Protein AF-A0A927QT23-F1 (afdb_monomer_lite)

Secondary structure (DSSP, 8-state):
--GGGSPPHHHHTTS-GGGS-HHHHHHHHHHHHHTGGG--HHHHHHHHHHHHHHHHH-

Structure (mmCIF, N/CA/C/O backbone):
data_AF-A0A927QT23-F1
#
_entry.id   AF-A0A927QT23-F1
#
loop_
_atom_site.group_PDB
_atom_site.id
_atom_site.type_symbol
_atom_site.label_atom_id
_atom_site.label_alt_id
_atom_site.label_comp_id
_atom_site.label_asym_id
_atom_site.label_entity_id
_atom_site.label_seq_id
_atom_site.pdbx_PDB_ins_code
_atom_site.Cartn_x
_atom_site.Cartn_y
_atom_site.Cartn_z
_atom_site.occupancy
_atom_site.B_iso_or_equiv
_atom_site.auth_seq_id
_atom_site.auth_comp_id
_atom_site.auth_asym_id
_atom_site.auth_atom_id
_atom_site.pdbx_PDB_model_num
ATOM 1 N N . MET A 1 1 ? 0.096 -18.046 10.959 1.00 48.25 1 MET A N 1
ATOM 2 C CA . MET A 1 1 ? -0.650 -17.525 9.801 1.00 48.25 1 MET A CA 1
ATOM 3 C C . MET A 1 1 ? 0.256 -17.684 8.594 1.00 48.25 1 MET A C 1
ATOM 5 O O . MET A 1 1 ? 1.365 -17.166 8.612 1.00 48.25 1 MET A O 1
ATOM 9 N N . THR A 1 2 ? -0.094 -18.562 7.659 1.00 49.25 2 THR A N 1
ATOM 10 C CA . THR A 1 2 ? 0.696 -18.796 6.441 1.00 49.25 2 THR A CA 1
ATOM 11 C C . THR A 1 2 ? 0.385 -17.693 5.435 1.00 49.25 2 THR A C 1
ATOM 13 O O . THR A 1 2 ? -0.783 -17.375 5.269 1.00 49.25 2 THR A O 1
ATOM 16 N N . ILE A 1 3 ? 1.404 -17.1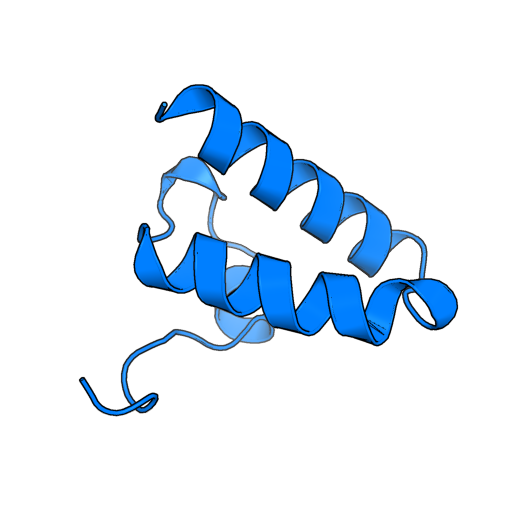76 4.737 1.00 58.44 3 ILE A N 1
ATOM 17 C CA . ILE A 1 3 ? 1.395 -16.081 3.729 1.00 58.44 3 ILE A CA 1
ATOM 18 C C . ILE A 1 3 ? 0.421 -16.326 2.537 1.00 58.44 3 ILE A C 1
ATOM 20 O O . ILE A 1 3 ? 0.418 -15.601 1.552 1.00 58.44 3 ILE A O 1
ATOM 24 N N . GLN A 1 4 ? -0.412 -17.367 2.582 1.00 61.06 4 GLN A N 1
ATOM 25 C CA . GLN A 1 4 ? -1.220 -17.834 1.458 1.00 61.06 4 GLN A CA 1
ATOM 26 C C . GLN A 1 4 ? -2.523 -17.058 1.210 1.00 61.06 4 GLN A C 1
ATOM 28 O O . GLN A 1 4 ? -3.126 -17.310 0.174 1.00 61.06 4 GLN A O 1
ATOM 33 N N . ASP A 1 5 ? -2.932 -16.126 2.081 1.00 81.81 5 ASP A N 1
ATOM 34 C CA . ASP A 1 5 ? -4.220 -15.410 1.941 1.00 81.81 5 ASP A CA 1
ATOM 35 C C . ASP A 1 5 ? -4.087 -13.889 1.713 1.00 81.81 5 ASP A C 1
ATOM 37 O O . ASP A 1 5 ? -5.071 -13.159 1.664 1.00 81.81 5 ASP A O 1
ATOM 41 N N . VAL A 1 6 ? -2.861 -13.379 1.547 1.00 92.75 6 VAL A N 1
ATOM 42 C CA . VAL A 1 6 ? -2.645 -11.969 1.191 1.00 92.75 6 VAL A CA 1
ATOM 43 C C . VAL A 1 6 ? -2.814 -11.807 -0.318 1.00 92.75 6 VAL A C 1
ATOM 45 O O . VAL A 1 6 ? -2.026 -12.366 -1.091 1.00 92.75 6 VAL A O 1
ATOM 48 N N . ARG A 1 7 ? -3.809 -11.015 -0.748 1.00 94.94 7 ARG A N 1
ATOM 49 C CA . ARG A 1 7 ? -4.003 -10.679 -2.170 1.00 94.94 7 ARG A CA 1
ATOM 50 C C . ARG A 1 7 ? -2.731 -10.059 -2.738 1.00 94.94 7 ARG A C 1
ATOM 52 O O . ARG A 1 7 ? -2.088 -9.214 -2.107 1.00 94.94 7 ARG A O 1
ATOM 59 N N . ARG A 1 8 ? -2.347 -10.463 -3.947 1.00 94.00 8 ARG A N 1
ATOM 60 C CA . ARG A 1 8 ? -1.155 -9.932 -4.617 1.00 94.00 8 ARG A CA 1
ATOM 61 C C . ARG A 1 8 ? -1.395 -8.492 -5.042 1.00 94.00 8 ARG A C 1
ATOM 63 O O . ARG A 1 8 ? -2.515 -8.098 -5.350 1.00 94.00 8 ARG A O 1
ATOM 70 N N . ILE A 1 9 ? -0.313 -7.725 -5.169 1.00 91.88 9 ILE A N 1
ATOM 71 C CA . ILE A 1 9 ? -0.398 -6.295 -5.497 1.00 91.88 9 ILE A CA 1
ATOM 72 C C . ILE A 1 9 ? -1.183 -6.020 -6.792 1.00 91.88 9 ILE A C 1
ATOM 74 O O . ILE A 1 9 ? -1.941 -5.062 -6.864 1.00 91.88 9 ILE A O 1
ATOM 78 N N . HIS A 1 10 ? -1.080 -6.898 -7.797 1.00 91.19 10 HIS A N 1
ATOM 79 C CA . HIS A 1 10 ? -1.806 -6.730 -9.058 1.00 91.19 10 HIS A CA 1
ATOM 80 C C . HIS A 1 10 ? -3.320 -6.953 -8.930 1.00 91.19 10 HIS A C 1
ATOM 82 O O . HIS A 1 10 ? -4.073 -6.412 -9.730 1.00 91.19 10 HIS A O 1
ATOM 88 N N . GLU A 1 11 ? -3.767 -7.734 -7.944 1.00 93.88 11 GLU A N 1
ATOM 89 C CA . GLU A 1 11 ? -5.189 -7.956 -7.637 1.00 93.88 11 GLU A CA 1
ATOM 90 C C . GLU A 1 11 ? -5.791 -6.764 -6.885 1.00 93.88 11 GLU A C 1
ATOM 92 O O . GLU A 1 11 ? -7.005 -6.592 -6.849 1.00 93.88 11 GLU A O 1
ATOM 97 N N . LEU A 1 12 ? -4.930 -5.939 -6.289 1.00 93.19 12 LEU A N 1
ATOM 98 C CA . LEU A 1 12 ? -5.300 -4.795 -5.471 1.00 93.19 12 LEU A CA 1
ATOM 99 C C . LEU A 1 12 ? -5.227 -3.457 -6.219 1.00 93.19 12 LEU A C 1
ATOM 101 O O . LEU A 1 12 ? -5.676 -2.448 -5.685 1.00 93.19 12 LEU A O 1
ATOM 105 N N . ASN A 1 13 ? -4.687 -3.429 -7.442 1.00 87.81 13 ASN A N 1
ATOM 106 C CA . ASN A 1 13 ? -4.478 -2.197 -8.215 1.00 87.81 13 ASN A CA 1
ATOM 107 C C . ASN A 1 13 ? -5.761 -1.378 -8.439 1.00 87.81 13 ASN A C 1
ATOM 109 O O . ASN A 1 13 ? -5.690 -0.151 -8.472 1.00 87.81 13 ASN A O 1
ATOM 113 N N . ASP A 1 14 ? -6.906 -2.051 -8.569 1.00 89.75 14 ASP A N 1
ATOM 114 C CA . ASP A 1 14 ? -8.218 -1.423 -8.784 1.00 89.75 14 ASP A CA 1
ATOM 115 C C . ASP A 1 14 ? -9.075 -1.377 -7.504 1.00 89.75 14 ASP A C 1
ATOM 117 O O . ASP A 1 14 ? -10.238 -0.974 -7.532 1.00 89.75 14 ASP A O 1
ATOM 121 N N . VAL A 1 15 ? -8.514 -1.799 -6.367 1.00 94.38 15 VAL A N 1
ATOM 122 C CA . VAL A 1 15 ? -9.187 -1.823 -5.065 1.00 94.38 15 VAL A CA 1
ATOM 123 C C . VAL A 1 15 ? -8.744 -0.606 -4.265 1.00 94.38 15 VAL A C 1
ATOM 125 O O . VAL A 1 15 ? -7.547 -0.357 -4.115 1.00 94.38 15 VAL A O 1
ATOM 128 N N . ASN A 1 16 ? -9.696 0.142 -3.704 1.00 95.12 16 ASN A N 1
ATOM 129 C CA . ASN A 1 16 ? -9.361 1.265 -2.836 1.00 95.12 16 ASN A CA 1
ATOM 130 C C . ASN A 1 16 ? -8.537 0.767 -1.639 1.00 95.12 16 ASN A C 1
ATOM 132 O O . ASN A 1 16 ? -8.899 -0.220 -1.004 1.00 95.12 16 ASN A O 1
ATOM 136 N N . THR A 1 17 ? -7.444 1.456 -1.309 1.00 95.38 17 THR A N 1
ATOM 137 C CA . THR A 1 17 ? -6.568 1.107 -0.181 1.00 95.38 17 THR A CA 1
ATOM 138 C C . THR A 1 17 ? -7.337 1.033 1.148 1.00 95.38 17 THR A C 1
ATOM 140 O O . THR A 1 17 ? -6.976 0.243 2.016 1.00 95.38 17 THR A O 1
ATOM 143 N N . SER A 1 18 ? -8.449 1.770 1.292 1.00 96.62 18 SER A N 1
ATOM 144 C CA . SER A 1 18 ? -9.347 1.659 2.455 1.00 96.62 18 SER A CA 1
ATOM 145 C C . SER A 1 18 ? -10.004 0.287 2.619 1.00 96.62 18 SER A C 1
ATOM 147 O O . SER A 1 18 ? -10.402 -0.061 3.726 1.00 96.62 18 SER A O 1
ATOM 149 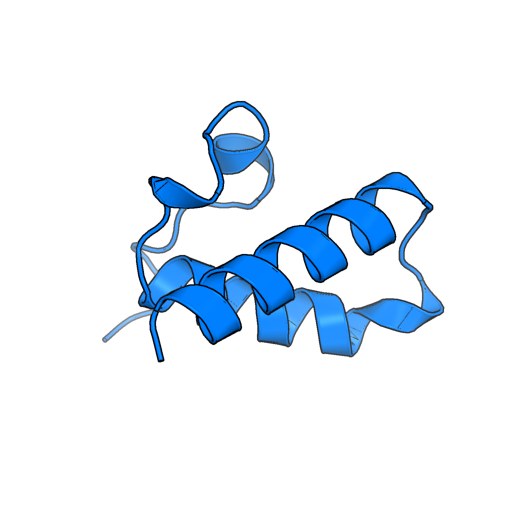N N . ASP A 1 19 ? -10.101 -0.490 1.543 1.00 97.19 19 ASP A N 1
ATOM 150 C CA . ASP A 1 19 ? -10.746 -1.807 1.516 1.00 97.19 19 ASP A CA 1
ATOM 151 C C . ASP A 1 19 ? -9.721 -2.946 1.654 1.00 97.19 19 ASP A C 1
ATOM 153 O O . ASP A 1 19 ? -10.054 -4.128 1.530 1.00 97.19 19 ASP A O 1
ATOM 157 N N . TRP A 1 20 ? -8.448 -2.606 1.877 1.00 96.88 20 TRP A N 1
ATOM 158 C CA . TRP A 1 20 ? -7.398 -3.579 2.151 1.00 96.88 20 TRP A CA 1
ATOM 159 C C . TRP A 1 20 ? -7.447 -3.996 3.616 1.00 96.88 20 TRP A C 1
ATOM 161 O O . TRP A 1 20 ? -7.736 -3.188 4.509 1.00 96.88 20 TRP A O 1
ATOM 171 N N . THR A 1 21 ? -7.135 -5.260 3.874 1.00 96.12 21 THR A N 1
ATOM 172 C CA . THR A 1 21 ? -6.988 -5.760 5.239 1.00 96.12 21 THR A CA 1
ATOM 173 C C . THR A 1 21 ? -5.720 -5.194 5.876 1.00 96.12 21 THR A C 1
ATOM 175 O O . THR A 1 21 ? -4.792 -4.751 5.200 1.00 96.12 21 THR A O 1
ATOM 178 N N . GLU A 1 22 ? -5.665 -5.197 7.204 1.00 95.75 22 GLU A N 1
ATOM 179 C CA . GLU A 1 22 ? -4.469 -4.777 7.943 1.00 95.75 22 GLU A CA 1
ATOM 180 C C . GLU A 1 22 ? -3.245 -5.646 7.597 1.00 95.75 22 GLU A C 1
ATOM 182 O O . GLU A 1 22 ? -2.142 -5.132 7.410 1.00 95.75 22 GLU A O 1
ATOM 187 N N . GLU A 1 23 ? -3.449 -6.954 7.406 1.00 95.38 23 GLU A N 1
ATOM 188 C CA . GLU A 1 23 ? -2.389 -7.874 6.984 1.00 95.38 23 GLU A CA 1
ATOM 189 C C . GLU A 1 23 ? -1.849 -7.526 5.588 1.00 95.38 23 GLU A C 1
ATOM 191 O O . GLU A 1 23 ? -0.634 -7.495 5.392 1.00 95.38 23 GLU A O 1
ATOM 196 N N . GLU A 1 24 ? -2.728 -7.204 4.634 1.00 96.69 24 GLU A N 1
ATOM 197 C CA . GLU A 1 24 ? -2.334 -6.769 3.289 1.00 96.69 24 GLU A CA 1
ATOM 198 C C . GLU A 1 24 ? -1.530 -5.472 3.325 1.00 96.69 24 GLU A C 1
ATOM 200 O O . GLU A 1 24 ? -0.489 -5.374 2.671 1.00 96.69 24 GLU A O 1
ATOM 205 N N . LEU A 1 25 ? -1.981 -4.491 4.112 1.00 97.19 25 LEU A N 1
ATOM 206 C CA . LEU A 1 25 ? -1.290 -3.215 4.260 1.00 97.19 25 LEU A CA 1
ATOM 207 C C . LEU A 1 25 ? 0.132 -3.419 4.789 1.00 97.19 25 LEU A C 1
ATOM 209 O O . LEU A 1 25 ? 1.084 -2.955 4.163 1.00 97.19 25 LEU A O 1
ATOM 213 N N . HIS A 1 26 ? 0.303 -4.155 5.888 1.00 96.88 26 HIS A N 1
ATOM 214 C CA . HIS A 1 26 ? 1.629 -4.368 6.471 1.00 96.88 26 HIS A CA 1
ATOM 215 C C . HIS A 1 26 ? 2.523 -5.280 5.627 1.00 96.88 26 HIS A C 1
ATOM 217 O O . HIS A 1 26 ? 3.731 -5.035 5.531 1.00 96.88 26 HIS A O 1
ATOM 223 N N . TYR A 1 27 ? 1.960 -6.305 4.978 1.00 96.50 27 TYR A N 1
ATOM 224 C CA . TYR A 1 27 ? 2.719 -7.161 4.069 1.00 96.50 27 TYR A CA 1
ATOM 225 C C . TYR A 1 27 ? 3.279 -6.351 2.895 1.00 96.50 27 TYR A C 1
ATOM 227 O O . TYR A 1 27 ? 4.490 -6.364 2.654 1.00 96.50 27 TYR A O 1
ATOM 235 N N . HIS A 1 28 ? 2.422 -5.601 2.194 1.00 96.44 28 HIS A N 1
ATOM 236 C CA . HIS A 1 28 ? 2.840 -4.837 1.019 1.00 96.44 28 HIS A CA 1
ATOM 237 C C . HIS A 1 28 ? 3.693 -3.629 1.392 1.00 96.44 28 HIS A C 1
ATOM 239 O O . HIS A 1 28 ? 4.671 -3.364 0.698 1.00 96.44 28 HIS A O 1
ATOM 245 N N . GLN A 1 29 ? 3.425 -2.957 2.519 1.00 97.44 29 GLN A N 1
ATOM 246 C CA . GLN A 1 29 ? 4.313 -1.920 3.056 1.00 97.44 29 GLN A CA 1
ATOM 247 C C . GLN A 1 29 ? 5.738 -2.457 3.208 1.00 97.44 29 GLN A C 1
ATOM 249 O O . GLN A 1 29 ? 6.684 -1.820 2.741 1.00 97.44 29 GLN A O 1
ATOM 254 N N . ARG A 1 30 ? 5.901 -3.625 3.843 1.00 97.38 30 ARG A N 1
ATOM 255 C CA . ARG A 1 30 ? 7.213 -4.236 4.073 1.00 97.38 30 ARG A CA 1
ATOM 256 C C . ARG A 1 30 ? 7.904 -4.576 2.755 1.00 97.38 30 ARG A C 1
ATOM 258 O O . ARG A 1 30 ? 9.002 -4.087 2.508 1.00 97.38 30 ARG A O 1
ATOM 265 N N . VAL A 1 31 ? 7.242 -5.357 1.898 1.00 95.69 31 VAL A N 1
ATOM 266 C CA . VAL A 1 31 ? 7.811 -5.804 0.615 1.00 95.69 31 VAL A CA 1
ATOM 267 C C . VAL A 1 31 ? 8.203 -4.614 -0.263 1.00 95.69 31 VAL A C 1
ATOM 269 O O . VAL A 1 31 ? 9.285 -4.595 -0.843 1.00 95.69 31 VAL A O 1
ATOM 272 N N . MET A 1 32 ? 7.351 -3.592 -0.351 1.00 96.81 32 MET A N 1
ATOM 273 C CA . MET A 1 32 ? 7.623 -2.416 -1.175 1.00 96.81 32 MET A CA 1
ATOM 274 C C . MET A 1 32 ? 8.678 -1.489 -0.564 1.00 96.81 32 MET A C 1
ATOM 276 O O . MET A 1 32 ? 9.430 -0.872 -1.314 1.00 96.81 32 MET A O 1
ATOM 280 N N . SER A 1 33 ? 8.777 -1.399 0.766 1.00 97.44 33 SER A N 1
ATOM 281 C CA . SER A 1 33 ? 9.840 -0.624 1.424 1.00 97.44 33 SER A CA 1
ATOM 282 C C . SER A 1 33 ? 11.213 -1.239 1.160 1.00 97.44 33 SER A C 1
ATOM 284 O O . SER A 1 33 ? 12.140 -0.513 0.791 1.00 97.44 33 SER A O 1
ATOM 286 N N . ASP A 1 34 ? 11.316 -2.570 1.245 1.00 97.12 34 ASP A N 1
ATOM 287 C CA . ASP A 1 34 ? 12.535 -3.318 0.909 1.00 97.12 34 ASP A CA 1
ATOM 288 C C . ASP A 1 34 ? 12.943 -3.095 -0.558 1.00 97.12 34 ASP A C 1
ATOM 290 O O . ASP A 1 34 ? 14.129 -3.062 -0.882 1.00 97.12 34 ASP A O 1
ATOM 294 N N . LEU A 1 35 ? 11.963 -2.883 -1.444 1.00 95.69 35 LEU A N 1
ATOM 295 C CA . LEU A 1 35 ? 12.173 -2.631 -2.870 1.00 95.69 35 LEU A CA 1
ATOM 296 C C . LEU A 1 35 ? 12.258 -1.144 -3.253 1.00 95.69 35 LEU A C 1
ATOM 298 O O . LEU A 1 35 ? 12.424 -0.838 -4.435 1.00 95.69 35 LEU A O 1
ATOM 302 N N . SER A 1 36 ? 12.161 -0.217 -2.294 1.00 93.56 36 SER A N 1
ATOM 303 C CA . SER A 1 36 ? 12.021 1.224 -2.560 1.00 93.56 36 SER A CA 1
ATOM 304 C C . SER A 1 36 ? 13.066 1.843 -3.507 1.00 93.56 36 SER A C 1
ATOM 306 O O . SER A 1 36 ? 12.661 2.699 -4.298 1.00 93.56 36 SER A O 1
ATOM 308 N N . PRO A 1 37 ? 14.348 1.408 -3.556 1.00 96.06 37 PRO A N 1
ATOM 309 C CA . PRO A 1 37 ? 15.315 1.936 -4.527 1.00 96.06 37 PRO A CA 1
ATOM 310 C C . PRO A 1 37 ? 14.999 1.592 -5.991 1.00 96.06 37 PRO A C 1
ATOM 312 O O . PRO A 1 37 ? 15.509 2.249 -6.896 1.00 96.06 37 PRO A O 1
ATOM 315 N N . TRP A 1 38 ? 14.191 0.555 -6.231 1.00 97.19 38 TRP A N 1
ATOM 316 C CA . TRP A 1 38 ? 13.864 0.039 -7.565 1.00 97.19 38 TRP A CA 1
ATOM 317 C C . TRP A 1 38 ? 12.411 0.297 -7.976 1.00 97.19 38 TRP A C 1
ATOM 319 O O . TRP A 1 38 ? 12.015 -0.067 -9.085 1.00 97.19 38 TRP A O 1
ATOM 329 N N . LEU A 1 39 ? 11.603 0.913 -7.107 1.00 95.69 39 LEU A N 1
ATOM 330 C CA . LEU A 1 39 ? 10.235 1.280 -7.452 1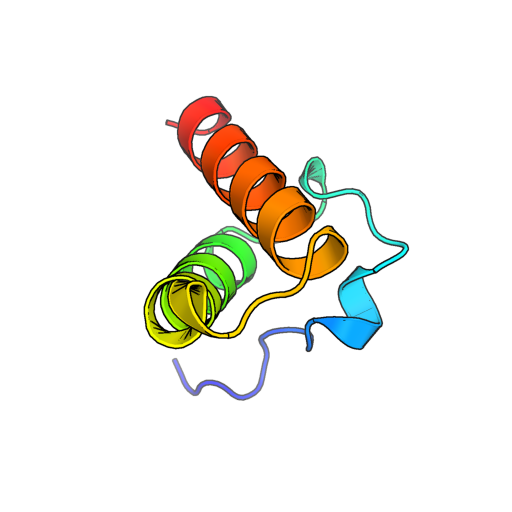.00 95.69 39 LEU A CA 1
ATOM 331 C C . LEU A 1 39 ? 10.231 2.398 -8.497 1.00 95.69 39 LEU A C 1
ATOM 333 O O . LEU A 1 39 ? 10.960 3.383 -8.407 1.00 95.69 39 LEU A O 1
ATOM 337 N N . ASN A 1 40 ? 9.357 2.255 -9.488 1.00 96.31 40 ASN A N 1
ATOM 338 C CA . ASN A 1 40 ? 9.010 3.356 -10.375 1.00 96.31 40 ASN A CA 1
ATOM 339 C C . ASN A 1 40 ? 8.024 4.317 -9.675 1.00 96.31 40 ASN A C 1
ATOM 341 O O . ASN A 1 40 ? 7.552 4.0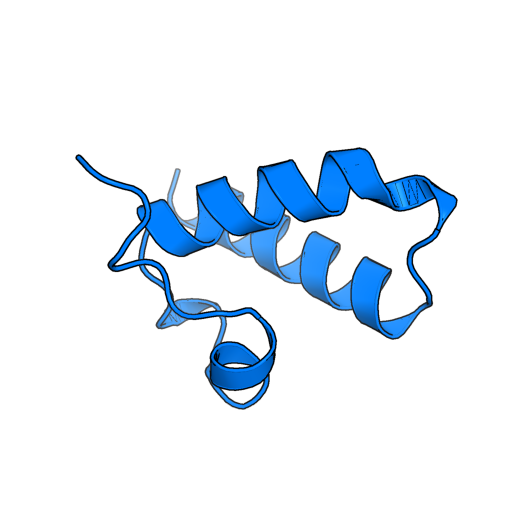54 -8.569 1.00 96.31 40 ASN A O 1
ATOM 345 N N . ALA A 1 41 ? 7.648 5.403 -10.355 1.00 96.88 41 ALA A N 1
ATOM 346 C CA . ALA A 1 41 ? 6.724 6.401 -9.809 1.00 96.88 41 ALA A CA 1
ATOM 347 C C . ALA A 1 41 ? 5.380 5.809 -9.336 1.00 96.88 41 ALA A C 1
ATOM 349 O O . ALA A 1 41 ? 4.842 6.251 -8.322 1.00 96.88 41 ALA A O 1
ATOM 350 N N . GLN A 1 42 ? 4.856 4.792 -10.030 1.00 94.56 42 GLN A N 1
ATOM 351 C CA . GLN A 1 42 ? 3.621 4.110 -9.634 1.00 94.56 42 GLN A CA 1
ATOM 352 C C . GLN A 1 42 ? 3.813 3.324 -8.331 1.00 94.56 42 GLN A C 1
ATOM 354 O O . GLN A 1 42 ? 3.003 3.449 -7.415 1.00 94.56 42 GLN A O 1
ATOM 359 N N . GLY A 1 43 ? 4.902 2.562 -8.218 1.00 95.12 43 GLY A N 1
ATOM 360 C CA . GLY A 1 43 ? 5.246 1.832 -7.000 1.00 95.12 43 GLY A CA 1
ATOM 361 C C . GLY A 1 43 ? 5.459 2.767 -5.809 1.00 95.12 43 GLY A C 1
ATOM 362 O O . GLY A 1 43 ? 4.926 2.519 -4.730 1.00 95.12 43 GLY A O 1
ATOM 363 N N . THR A 1 44 ? 6.166 3.883 -5.999 1.00 97.19 44 THR A N 1
ATOM 364 C CA . THR A 1 44 ? 6.364 4.892 -4.946 1.00 97.19 44 THR A CA 1
ATOM 365 C C . THR A 1 44 ? 5.043 5.530 -4.505 1.00 97.19 44 THR A C 1
ATOM 367 O O . THR A 1 44 ? 4.827 5.741 -3.308 1.00 97.19 44 THR A O 1
ATOM 370 N N . ALA A 1 45 ? 4.136 5.817 -5.445 1.00 96.19 45 ALA A N 1
ATOM 371 C CA . ALA A 1 45 ? 2.818 6.366 -5.135 1.00 96.19 45 ALA A CA 1
ATOM 372 C C . ALA A 1 45 ? 1.959 5.372 -4.339 1.00 96.19 45 ALA A C 1
ATOM 374 O O . ALA A 1 45 ? 1.383 5.752 -3.320 1.00 96.19 45 ALA A O 1
ATOM 375 N N . MET A 1 46 ? 1.946 4.101 -4.748 1.00 96.12 46 MET A N 1
ATOM 376 C CA . MET A 1 46 ? 1.233 3.030 -4.050 1.00 96.12 46 MET A CA 1
ATOM 377 C C . MET A 1 46 ? 1.781 2.820 -2.629 1.00 96.12 46 MET A C 1
ATOM 379 O O . MET A 1 46 ? 1.012 2.814 -1.671 1.00 96.12 46 MET A O 1
ATOM 383 N N . LEU A 1 47 ? 3.107 2.762 -2.449 1.00 97.56 47 LEU A N 1
ATOM 384 C CA . LEU A 1 47 ? 3.718 2.680 -1.114 1.00 97.56 47 LEU A CA 1
ATOM 385 C C . LEU A 1 47 ? 3.309 3.871 -0.230 1.00 97.56 47 LEU A C 1
ATOM 387 O O . LEU A 1 47 ? 2.978 3.699 0.942 1.00 97.56 47 LEU A O 1
ATOM 391 N N . SER A 1 48 ? 3.267 5.078 -0.800 1.00 97.44 48 SER A N 1
ATOM 392 C CA . SER A 1 48 ? 2.820 6.278 -0.081 1.00 97.44 48 SER A CA 1
ATOM 393 C C . SER A 1 48 ? 1.345 6.204 0.333 1.00 97.44 48 SER A C 1
ATOM 395 O O . SER A 1 48 ? 0.989 6.710 1.395 1.00 97.44 48 SER A O 1
ATOM 397 N N . GLN A 1 49 ? 0.481 5.601 -0.489 1.00 97.44 49 GLN A N 1
ATOM 398 C CA . GLN A 1 49 ? -0.933 5.380 -0.163 1.00 97.44 49 GLN A CA 1
ATOM 399 C C . GLN A 1 49 ? -1.097 4.360 0.965 1.00 97.44 49 GLN A C 1
ATOM 401 O O . GLN A 1 49 ? -1.823 4.636 1.916 1.00 97.44 49 GLN A O 1
ATOM 406 N N . ILE A 1 50 ? -0.367 3.242 0.905 1.00 97.69 50 ILE A N 1
ATOM 407 C CA . ILE A 1 50 ? -0.371 2.207 1.950 1.00 97.69 50 ILE A CA 1
ATOM 408 C C . ILE A 1 50 ? 0.039 2.806 3.301 1.00 97.69 50 ILE A C 1
ATOM 410 O O . ILE A 1 50 ? -0.676 2.643 4.285 1.00 97.69 50 ILE A O 1
ATOM 414 N N . ILE A 1 51 ? 1.147 3.558 3.348 1.00 98.19 51 ILE A N 1
ATOM 415 C CA . ILE A 1 51 ? 1.631 4.189 4.589 1.00 98.19 51 ILE A CA 1
ATOM 416 C C . ILE A 1 51 ? 0.585 5.148 5.170 1.00 98.19 51 ILE A C 1
ATOM 418 O O . ILE A 1 51 ? 0.351 5.140 6.376 1.00 98.19 51 ILE A O 1
ATOM 422 N N . LYS A 1 52 ? -0.060 5.958 4.323 1.00 98.31 52 LYS A N 1
ATOM 423 C CA . LYS A 1 52 ? -1.106 6.891 4.766 1.00 98.31 52 LYS A CA 1
ATOM 424 C C . LYS A 1 52 ? -2.327 6.173 5.328 1.00 98.31 52 LYS A C 1
ATOM 426 O O . LYS A 1 52 ? -2.908 6.658 6.290 1.00 98.31 52 LYS A O 1
ATOM 431 N N . GLU A 1 53 ? -2.731 5.059 4.727 1.00 98.25 53 GLU A N 1
ATOM 432 C CA . GLU A 1 53 ? -3.883 4.299 5.211 1.00 98.25 53 GLU A CA 1
ATOM 433 C C . GLU A 1 53 ? -3.580 3.610 6.547 1.00 98.25 53 GLU A C 1
ATOM 435 O O . GLU A 1 53 ? -4.423 3.658 7.435 1.00 98.25 53 GLU A O 1
ATOM 440 N N . ILE A 1 54 ? -2.372 3.063 6.738 1.00 98.12 54 ILE A N 1
ATOM 441 C CA .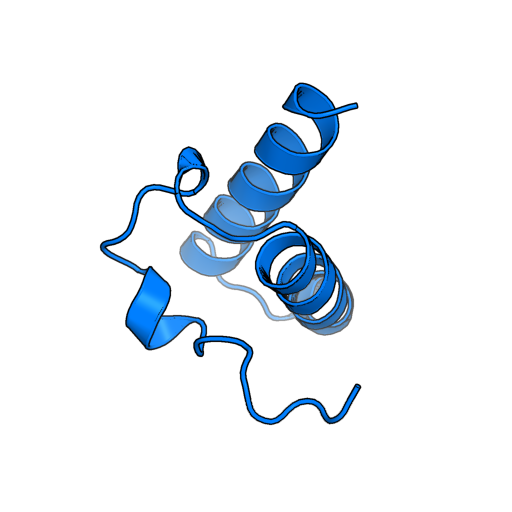 ILE A 1 54 ? -1.933 2.535 8.043 1.00 98.12 54 ILE A CA 1
ATOM 442 C C . ILE A 1 54 ? -2.010 3.638 9.108 1.00 98.12 54 ILE A C 1
ATOM 444 O O . ILE A 1 54 ? -2.709 3.485 10.101 1.00 98.12 54 ILE A O 1
ATOM 448 N N . GLN A 1 55 ? -1.401 4.800 8.844 1.00 97.88 55 GLN A N 1
ATOM 449 C CA . GLN A 1 55 ? -1.410 5.948 9.766 1.00 97.88 55 GLN A CA 1
ATOM 450 C C . GLN A 1 55 ? -2.808 6.485 10.089 1.00 97.88 55 GLN A C 1
ATOM 452 O O . GLN A 1 55 ? -2.987 7.163 11.092 1.00 97.88 55 GLN A O 1
ATOM 457 N N . LYS A 1 56 ? -3.783 6.266 9.204 1.00 97.50 56 LYS A N 1
ATOM 458 C CA . LYS A 1 56 ? -5.171 6.689 9.403 1.00 97.50 56 LYS A CA 1
ATOM 459 C C . LYS A 1 56 ? -5.947 5.723 10.309 1.00 97.50 56 LYS A C 1
ATOM 461 O O . LYS A 1 56 ? -6.973 6.125 10.855 1.00 97.50 56 LYS A O 1
ATOM 466 N N . ARG A 1 57 ? -5.522 4.458 10.389 1.00 95.06 57 ARG A N 1
ATOM 467 C CA . ARG A 1 57 ? -6.164 3.405 11.194 1.00 95.06 57 ARG A CA 1
ATOM 468 C C . ARG A 1 57 ? -5.616 3.327 12.622 1.00 95.06 57 ARG A C 1
ATOM 470 O O . ARG A 1 57 ? -6.333 2.811 13.478 1.00 95.06 57 ARG A O 1
ATOM 477 N N . ASP A 1 58 ? -4.406 3.841 12.843 1.00 82.88 58 ASP A N 1
ATOM 478 C CA . ASP A 1 58 ? -3.797 4.070 14.164 1.00 82.88 58 ASP A CA 1
ATOM 479 C C . ASP A 1 58 ? -4.481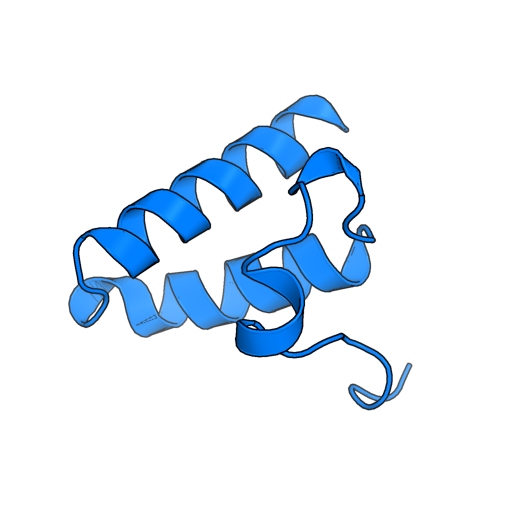 5.222 14.929 1.00 82.88 58 ASP A C 1
ATOM 481 O O . ASP A 1 58 ? -4.667 5.084 16.163 1.00 82.88 58 ASP A O 1
#

Radius of gyration: 10.94 Å; chains: 1; bounding box: 26×26×24 Å

Foldseek 3Di:
DDPPPQDDPVSCVPPQLLPHDPCNLVVLLVVLVVVVVPDDPVSVVVNVRSVVNNVVVD

Sequence (58 aa):
MTIQDVRRIHELNDVNTSDWTEEELHYHQRVMSDLSPWLNAQGTAMLSQIIKEIQKRD

pLDDT: mean 92.47, std 10.98, range [48.25, 98.31]